Protein AF-A0A9P8SQT6-F1 (afdb_monomer_lite)

Foldseek 3Di:
DDDDDDDDCVVCVVVDDPVVNVVVVVVVVVVVVVVVPPDDDLWAADPPFHFNPDPLCVVPPHRGRGNDVVVVVVSSVVSCVVPDDDPDD

Sequence (89 aa):
MSFVEGQSLDTAWETYDSITRNQVTNQLKEYLHELRQISHRNYIGSVDFGPVTDPILESHHVKGPFDSEEPFNKAIIDAYQSKAPKRQI

Structure (mmCIF, N/CA/C/O backbone):
data_AF-A0A9P8SQT6-F1
#
_entry.id   AF-A0A9P8SQT6-F1
#
loop_
_atom_site.group_PDB
_atom_site.id
_atom_site.type_symbol
_atom_site.label_atom_id
_atom_site.label_alt_id
_atom_site.label_comp_id
_atom_site.label_asym_id
_atom_site.label_entity_id
_atom_site.label_seq_id
_atom_site.pdbx_PDB_ins_code
_atom_site.Cartn_x
_atom_site.Cartn_y
_atom_site.Cartn_z
_atom_site.occupancy
_atom_site.B_iso_or_equiv
_atom_site.auth_seq_id
_atom_site.auth_comp_id
_atom_site.auth_asym_id
_atom_site.auth_atom_id
_atom_site.pdbx_PDB_model_num
ATOM 1 N N . MET A 1 1 ? -3.466 -14.453 6.437 1.00 70.00 1 MET A N 1
ATOM 2 C CA . MET A 1 1 ? -3.839 -13.386 7.391 1.00 70.00 1 MET A CA 1
ATOM 3 C C . MET A 1 1 ? -4.872 -13.948 8.349 1.00 70.00 1 MET A C 1
ATOM 5 O O . MET A 1 1 ? -5.784 -14.619 7.883 1.00 70.00 1 MET A O 1
ATOM 9 N N . SER A 1 2 ? -4.701 -13.741 9.653 1.00 90.00 2 SER A N 1
ATOM 10 C CA . SER A 1 2 ? -5.725 -14.044 10.659 1.00 90.00 2 SER A CA 1
ATOM 11 C C . SER A 1 2 ? -6.638 -12.835 10.849 1.00 90.00 2 SER A C 1
ATOM 13 O O . SER A 1 2 ? -6.211 -11.699 10.645 1.00 90.00 2 SER A O 1
ATOM 15 N N . PHE A 1 3 ? -7.888 -13.081 11.233 1.00 91.19 3 PHE A N 1
ATOM 16 C CA . PHE A 1 3 ? -8.796 -12.015 11.640 1.00 91.19 3 PHE A CA 1
ATOM 17 C C . PHE A 1 3 ? -8.234 -11.300 12.876 1.00 91.19 3 PHE A C 1
ATOM 19 O O . PHE A 1 3 ? -7.747 -11.956 13.798 1.00 91.19 3 PHE A O 1
ATOM 26 N N . VAL A 1 4 ? -8.287 -9.970 12.872 1.00 90.19 4 VAL A N 1
ATOM 27 C CA . VAL A 1 4 ? -7.943 -9.135 14.026 1.00 90.19 4 VAL A CA 1
ATOM 28 C C . VAL A 1 4 ? -9.248 -8.567 14.561 1.00 90.19 4 VAL A C 1
ATOM 30 O O . VAL A 1 4 ? -9.964 -7.879 13.836 1.00 90.19 4 VAL A O 1
ATOM 33 N N . GLU A 1 5 ? -9.573 -8.896 15.806 1.00 94.44 5 GLU A N 1
ATOM 34 C CA . GLU A 1 5 ? -10.775 -8.399 16.471 1.00 94.44 5 GLU A CA 1
ATOM 35 C C . GLU A 1 5 ? -10.661 -6.893 16.749 1.00 94.44 5 GLU A C 1
ATOM 37 O O . GLU A 1 5 ? -9.615 -6.408 17.181 1.00 94.44 5 GLU A O 1
ATOM 42 N N . GLY A 1 6 ? -11.735 -6.147 16.485 1.00 92.12 6 GLY A N 1
ATOM 43 C CA . GLY A 1 6 ? -11.792 -4.704 16.704 1.00 92.12 6 GLY A CA 1
ATOM 44 C C . GLY A 1 6 ? -12.879 -4.014 15.881 1.00 92.12 6 GLY A C 1
ATOM 45 O O . GLY A 1 6 ? -13.557 -4.636 15.062 1.00 92.12 6 GLY A O 1
ATOM 46 N N . GLN A 1 7 ? -13.040 -2.710 16.102 1.00 94.31 7 GLN A N 1
ATOM 47 C CA . GLN A 1 7 ? -13.878 -1.838 15.275 1.00 94.31 7 GLN A CA 1
ATOM 48 C C . GLN A 1 7 ? -13.005 -1.066 14.283 1.00 94.31 7 GLN A C 1
ATOM 50 O O . GLN A 1 7 ? -11.868 -0.706 14.592 1.00 94.31 7 GLN A O 1
ATOM 55 N N . SER A 1 8 ? -13.535 -0.792 13.090 1.00 94.75 8 SER A N 1
ATOM 56 C CA . SER A 1 8 ? -12.847 0.077 12.137 1.00 94.75 8 SER A CA 1
ATOM 57 C C . SER A 1 8 ? -12.779 1.507 12.680 1.00 94.75 8 SER A C 1
ATOM 59 O O . SER A 1 8 ? -13.665 1.952 13.416 1.00 94.75 8 SER A O 1
ATOM 61 N N . LEU A 1 9 ? -11.744 2.252 12.281 1.00 95.88 9 LEU A N 1
ATOM 62 C CA . LEU A 1 9 ? -11.651 3.668 12.638 1.00 95.88 9 LEU A CA 1
ATOM 63 C C . LEU A 1 9 ? -12.850 4.453 12.102 1.00 95.88 9 LEU A C 1
ATOM 65 O O . LEU A 1 9 ? -13.381 5.272 12.830 1.00 95.88 9 LEU A O 1
ATOM 69 N N . ASP A 1 10 ? -13.341 4.139 10.903 1.00 96.75 10 ASP A N 1
ATOM 70 C CA . ASP A 1 10 ? -14.548 4.761 10.338 1.00 96.75 10 ASP A CA 1
ATOM 71 C C . ASP A 1 10 ? -15.769 4.659 11.275 1.00 96.75 10 ASP A C 1
ATOM 73 O O . ASP A 1 10 ? -16.521 5.614 11.430 1.00 96.75 10 ASP A O 1
ATOM 77 N N . THR A 1 11 ? -15.920 3.534 11.984 1.00 96.31 11 THR A N 1
ATOM 78 C CA . THR A 1 11 ? -17.001 3.344 12.964 1.00 96.31 11 THR A CA 1
ATOM 79 C C . THR A 1 11 ? -16.722 4.024 14.309 1.00 96.31 11 THR A C 1
ATOM 81 O O . THR A 1 11 ? -17.629 4.601 14.904 1.00 96.31 11 THR A O 1
ATOM 84 N N . ALA A 1 12 ? -15.492 3.942 14.825 1.00 95.88 12 ALA A N 1
ATOM 85 C CA 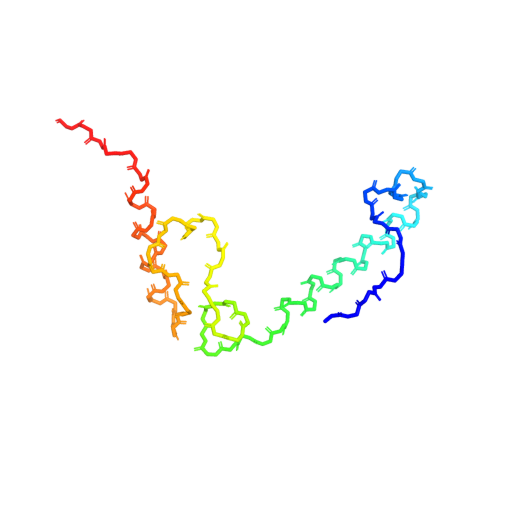. ALA A 1 12 ? -15.178 4.363 16.194 1.00 95.88 12 ALA A CA 1
ATOM 86 C C . ALA A 1 12 ? -14.708 5.826 16.327 1.00 95.88 12 ALA A C 1
ATOM 88 O O . ALA A 1 12 ? -14.816 6.401 17.411 1.00 95.88 12 ALA A O 1
ATOM 89 N N . TRP A 1 13 ? -14.197 6.450 15.258 1.00 97.38 13 TRP A N 1
ATOM 90 C CA . TRP A 1 13 ? -13.484 7.737 15.308 1.00 97.38 13 TRP A CA 1
ATOM 91 C C . TRP A 1 13 ? -14.289 8.866 15.952 1.00 97.38 13 TRP A C 1
ATOM 93 O O . TRP A 1 13 ? -13.761 9.629 16.768 1.00 97.38 13 TRP A O 1
ATOM 103 N N . GLU A 1 14 ? -15.586 8.946 15.643 1.00 97.75 14 GLU A N 1
ATOM 104 C CA . GLU A 1 14 ? -16.458 9.991 16.189 1.00 97.75 14 GLU A CA 1
ATOM 105 C C . GLU A 1 14 ? -16.744 9.850 17.686 1.00 97.75 14 GLU A C 1
ATOM 107 O O . GLU A 1 14 ? -17.126 10.821 18.332 1.00 97.75 14 GLU A O 1
ATOM 112 N N . THR A 1 15 ? -16.475 8.680 18.266 1.00 96.94 15 THR A N 1
ATOM 113 C CA . THR A 1 15 ? -16.642 8.433 19.706 1.00 96.94 15 THR A CA 1
ATOM 114 C C . THR A 1 15 ? -15.404 8.784 20.534 1.00 96.94 15 THR A C 1
ATOM 116 O O . THR A 1 15 ? -15.493 8.890 21.755 1.00 96.94 15 THR A O 1
ATOM 119 N N . TYR A 1 16 ? -14.247 8.970 19.890 1.00 97.38 16 TYR A N 1
ATOM 120 C CA . TYR A 1 16 ? -12.981 9.239 20.569 1.00 97.38 16 TYR A CA 1
ATOM 121 C C . TYR A 1 16 ? -12.843 10.700 20.982 1.00 97.38 16 TYR A C 1
ATOM 123 O O . TYR A 1 16 ? -13.124 11.611 20.198 1.00 97.38 16 TYR A O 1
ATOM 131 N N . ASP A 1 17 ? -12.314 10.917 22.185 1.00 98.00 17 ASP A N 1
ATOM 132 C CA . ASP A 1 17 ? -11.883 12.241 22.615 1.00 98.00 17 ASP A CA 1
ATOM 133 C C . ASP A 1 17 ? -10.613 12.697 21.870 1.00 98.00 17 ASP A C 1
ATOM 135 O O . ASP A 1 17 ? -9.970 11.954 21.117 1.00 98.00 17 ASP A O 1
ATOM 139 N N . SER A 1 18 ? -10.241 13.962 22.064 1.00 97.88 18 SER A N 1
ATOM 140 C CA . SER A 1 18 ? -9.078 14.547 21.394 1.00 97.88 18 SER A CA 1
ATOM 141 C C . SER A 1 18 ? -7.755 13.883 21.786 1.00 97.88 18 SER A C 1
ATOM 143 O O . SER A 1 18 ? -6.837 13.832 20.966 1.00 97.88 18 SER A O 1
ATOM 145 N N . ILE A 1 19 ? -7.642 13.351 23.006 1.00 98.19 19 ILE A N 1
ATOM 146 C CA . ILE A 1 19 ? -6.429 12.691 23.495 1.00 98.19 19 ILE A CA 1
ATOM 147 C C . ILE A 1 19 ? -6.261 11.354 22.773 1.00 98.19 19 ILE A C 1
ATOM 149 O O . ILE A 1 19 ? -5.203 11.102 22.194 1.00 98.19 19 ILE A O 1
ATOM 153 N N . THR A 1 20 ? -7.311 10.533 22.731 1.00 97.81 20 THR A N 1
ATOM 154 C CA . THR A 1 20 ? -7.315 9.246 22.030 1.00 97.81 20 THR A CA 1
ATOM 155 C C . THR A 1 20 ? -7.086 9.428 20.532 1.00 97.81 20 THR A C 1
ATOM 157 O O . THR A 1 20 ? -6.257 8.726 19.952 1.00 97.81 20 THR A O 1
ATOM 160 N N . ARG A 1 21 ? -7.729 10.414 19.888 1.00 98.00 21 ARG A N 1
ATOM 161 C CA . ARG A 1 21 ? -7.481 10.714 18.463 1.00 98.00 21 ARG A CA 1
ATOM 162 C C . ARG A 1 21 ? -6.016 11.056 18.195 1.00 98.00 21 ARG A C 1
ATOM 164 O O . ARG A 1 21 ? -5.442 10.567 17.220 1.00 98.00 21 ARG A O 1
ATOM 171 N N . ASN A 1 22 ? -5.390 11.852 19.064 1.00 98.38 22 ASN A N 1
ATOM 172 C CA . ASN A 1 22 ? -3.971 12.189 18.939 1.00 98.38 22 ASN A CA 1
ATOM 173 C C . ASN A 1 22 ? -3.070 10.960 19.113 1.00 98.38 22 ASN A C 1
ATOM 175 O O . ASN A 1 22 ? -2.117 10.794 18.353 1.00 98.38 22 ASN A O 1
ATOM 179 N N . GLN A 1 23 ? -3.380 10.079 20.067 1.00 98.31 23 GLN A N 1
ATOM 180 C CA . GLN A 1 23 ? -2.641 8.829 20.271 1.00 98.31 23 GLN A CA 1
ATOM 181 C C . GLN A 1 23 ? -2.715 7.920 19.039 1.00 98.31 23 GLN A C 1
ATOM 183 O O . GLN A 1 23 ? -1.675 7.509 18.528 1.00 98.31 23 GLN A O 1
ATOM 188 N N . VAL A 1 24 ? -3.920 7.677 18.510 1.00 97.50 24 VAL A N 1
ATOM 189 C CA . VAL A 1 24 ? -4.117 6.865 17.295 1.00 97.50 24 VAL A CA 1
ATOM 190 C C . VAL A 1 24 ? -3.394 7.485 16.099 1.00 97.50 24 VAL A C 1
ATOM 192 O O . VAL A 1 24 ? -2.719 6.786 15.347 1.00 97.50 24 VAL A O 1
ATOM 195 N N . THR A 1 25 ? -3.475 8.807 15.938 1.00 98.00 25 THR A N 1
ATOM 196 C CA . THR A 1 25 ? -2.784 9.515 14.849 1.00 98.00 25 THR A CA 1
ATOM 197 C C . THR A 1 25 ? -1.266 9.353 14.943 1.00 98.00 25 THR A C 1
ATOM 199 O O . THR A 1 25 ? -0.611 9.091 13.933 1.00 98.00 25 THR A O 1
ATOM 202 N N . ASN A 1 26 ? -0.700 9.474 16.146 1.00 98.50 26 ASN A N 1
ATOM 203 C CA . ASN A 1 26 ? 0.733 9.277 16.361 1.00 98.50 26 ASN A CA 1
ATOM 204 C C . ASN A 1 26 ? 1.153 7.836 16.062 1.00 98.50 26 ASN A C 1
ATOM 206 O O . ASN A 1 26 ? 2.143 7.635 15.366 1.00 98.50 26 ASN A O 1
ATOM 210 N N . GLN A 1 27 ? 0.361 6.852 16.486 1.00 98.00 27 GLN A N 1
ATOM 211 C CA . GLN A 1 27 ? 0.638 5.446 16.203 1.00 98.00 27 GLN A CA 1
ATOM 212 C C . GLN A 1 27 ? 0.616 5.145 14.693 1.00 98.00 27 GLN A C 1
ATOM 214 O O . GLN A 1 27 ? 1.523 4.504 14.166 1.00 98.00 27 GLN A O 1
ATOM 219 N N . LEU A 1 28 ? -0.373 5.663 13.955 1.00 97.88 28 LEU A N 1
ATOM 220 C CA . LEU A 1 28 ? -0.422 5.526 12.493 1.00 97.88 28 LEU A CA 1
ATOM 221 C C . LEU A 1 28 ? 0.788 6.183 11.816 1.00 97.88 28 LEU A C 1
ATOM 223 O O . LEU A 1 28 ? 1.346 5.635 10.864 1.00 97.88 28 LEU A O 1
ATOM 227 N N . LYS A 1 29 ? 1.213 7.349 12.311 1.00 97.75 29 LYS A N 1
ATOM 228 C CA . LYS A 1 29 ? 2.413 8.037 11.825 1.00 97.75 29 LYS A CA 1
ATOM 229 C C . LYS A 1 29 ? 3.673 7.198 12.051 1.00 97.75 29 LYS A C 1
ATOM 231 O O . LYS A 1 29 ? 4.513 7.140 11.154 1.00 97.75 29 LYS A O 1
ATOM 236 N N . GLU A 1 30 ? 3.805 6.566 13.212 1.00 98.31 30 GLU A N 1
ATOM 237 C CA . GLU A 1 30 ? 4.922 5.673 13.531 1.00 98.31 30 GLU A CA 1
ATOM 238 C C . GLU A 1 30 ? 4.949 4.466 12.590 1.00 98.31 30 GLU A C 1
ATOM 240 O O . GLU A 1 30 ? 5.979 4.223 11.964 1.00 98.31 30 GLU A O 1
ATOM 245 N N . TYR A 1 31 ? 3.811 3.804 12.354 1.00 97.00 31 TYR A N 1
ATOM 246 C CA . TYR A 1 31 ? 3.741 2.703 11.386 1.00 97.00 31 TYR A CA 1
ATOM 247 C C . TYR A 1 31 ? 4.111 3.134 9.963 1.00 97.00 31 TYR A C 1
ATOM 249 O O . TYR A 1 31 ? 4.852 2.436 9.274 1.00 97.00 31 TYR A O 1
ATOM 257 N N . LEU A 1 32 ? 3.655 4.304 9.504 1.00 95.44 32 LEU A N 1
ATOM 258 C CA . LEU A 1 32 ? 4.065 4.833 8.198 1.00 95.44 32 LEU A CA 1
ATOM 259 C C . LEU A 1 32 ? 5.567 5.130 8.139 1.00 95.44 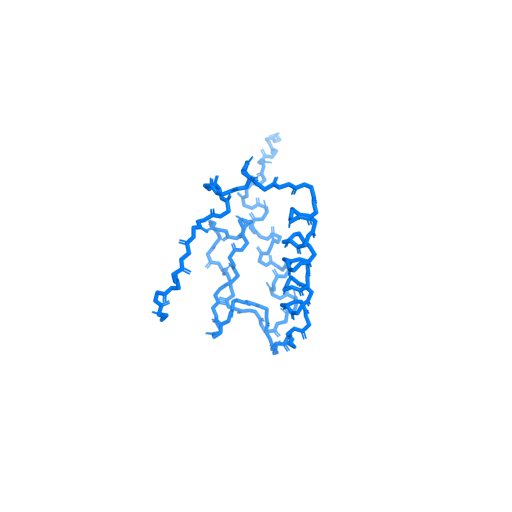32 LEU A C 1
ATOM 261 O O . LEU A 1 32 ? 6.179 4.973 7.081 1.00 95.44 32 LEU A O 1
ATOM 265 N N . HIS A 1 33 ? 6.162 5.572 9.246 1.00 96.06 33 HIS A N 1
ATOM 266 C CA . HIS A 1 33 ? 7.601 5.768 9.334 1.00 96.06 33 HIS A CA 1
ATOM 267 C C . HIS A 1 33 ? 8.340 4.429 9.247 1.00 96.06 33 HIS A C 1
ATOM 269 O O . HIS A 1 33 ? 9.237 4.303 8.419 1.00 96.06 33 HIS A O 1
ATOM 275 N N . GLU A 1 34 ? 7.935 3.420 10.020 1.00 94.94 34 GLU A N 1
ATOM 276 C CA . GLU A 1 34 ? 8.505 2.066 9.969 1.00 94.94 34 GLU A CA 1
ATOM 277 C C . GLU A 1 34 ? 8.441 1.469 8.560 1.00 94.94 34 GLU A C 1
ATOM 279 O O . GLU A 1 34 ? 9.457 1.009 8.043 1.00 94.94 34 GLU A O 1
ATOM 284 N N . LEU A 1 35 ? 7.284 1.561 7.893 1.00 89.81 35 LEU A N 1
ATOM 285 C CA . LEU A 1 35 ? 7.109 1.073 6.522 1.00 89.81 35 LEU A CA 1
ATOM 286 C C . LEU A 1 35 ? 8.079 1.734 5.531 1.00 89.81 35 LEU A C 1
ATOM 288 O O . LEU A 1 35 ? 8.573 1.068 4.625 1.00 89.81 35 LEU A O 1
ATOM 292 N N . ARG A 1 36 ? 8.384 3.026 5.706 1.00 87.81 36 ARG A N 1
ATOM 293 C CA . ARG A 1 36 ? 9.347 3.757 4.861 1.00 87.81 36 ARG A CA 1
ATOM 294 C C . ARG A 1 36 ? 10.803 3.403 5.152 1.00 87.81 36 ARG A C 1
ATOM 296 O O . ARG A 1 36 ? 11.647 3.645 4.298 1.00 87.81 36 ARG A O 1
ATOM 303 N N . GLN A 1 37 ? 11.100 2.870 6.336 1.00 89.50 37 GLN A N 1
ATOM 304 C CA . GLN A 1 37 ? 12.444 2.415 6.703 1.00 89.50 37 GLN A CA 1
ATOM 305 C C . GLN A 1 37 ? 12.730 0.980 6.243 1.00 89.50 37 GLN A C 1
ATOM 307 O O . GLN A 1 37 ? 13.873 0.530 6.335 1.00 89.50 37 GLN A O 1
ATOM 312 N N . ILE A 1 38 ? 11.722 0.249 5.748 1.00 86.12 38 ILE A N 1
ATOM 313 C CA . ILE A 1 38 ? 11.934 -1.078 5.167 1.00 86.12 38 ILE A CA 1
ATOM 314 C C . ILE A 1 38 ? 12.918 -0.932 4.008 1.00 86.12 38 ILE A C 1
ATOM 316 O O . ILE A 1 38 ? 12.654 -0.219 3.040 1.00 86.12 38 ILE A O 1
ATOM 320 N N . SER A 1 39 ? 14.062 -1.610 4.125 1.00 79.25 39 SER A N 1
ATOM 321 C CA . SER A 1 39 ? 15.126 -1.528 3.134 1.00 79.25 39 SER A CA 1
ATOM 322 C C . SER A 1 39 ? 14.589 -1.863 1.750 1.00 79.25 39 SER A C 1
ATOM 324 O O . SER A 1 39 ? 13.960 -2.906 1.543 1.00 79.25 39 SER A O 1
ATOM 326 N N . HIS A 1 40 ? 14.859 -0.975 0.799 1.00 71.12 40 HIS A N 1
ATOM 327 C CA . HIS A 1 40 ? 14.537 -1.221 -0.593 1.00 71.12 40 HIS A CA 1
ATOM 328 C C . HIS A 1 40 ? 15.276 -2.478 -1.053 1.00 71.12 40 HIS A C 1
ATOM 330 O O . HIS A 1 40 ? 16.475 -2.644 -0.818 1.00 71.12 40 HIS A O 1
ATOM 336 N N . ARG A 1 41 ? 14.540 -3.393 -1.684 1.00 75.19 41 ARG A N 1
ATOM 337 C CA . ARG A 1 41 ? 15.159 -4.487 -2.430 1.00 75.19 41 ARG A CA 1
ATOM 338 C C . ARG A 1 41 ? 15.835 -3.890 -3.668 1.00 75.19 41 ARG A C 1
ATOM 340 O O . ARG A 1 41 ? 15.590 -2.739 -4.015 1.00 75.19 41 ARG A O 1
ATOM 347 N N . ASN A 1 42 ? 16.657 -4.673 -4.358 1.00 89.06 42 ASN A N 1
ATOM 348 C CA . ASN A 1 42 ? 17.339 -4.246 -5.589 1.00 89.06 42 ASN A CA 1
ATOM 349 C C . ASN A 1 42 ? 16.373 -4.096 -6.791 1.00 89.06 42 ASN A C 1
ATOM 351 O O . ASN A 1 42 ? 16.740 -4.426 -7.911 1.00 89.06 42 ASN A O 1
ATOM 355 N N . TYR A 1 43 ? 15.122 -3.690 -6.548 1.00 92.56 43 TYR A N 1
ATOM 356 C CA . TYR A 1 43 ? 14.081 -3.465 -7.541 1.00 92.56 43 TYR A CA 1
ATOM 357 C C . TYR A 1 43 ? 13.029 -2.465 -7.019 1.00 92.56 43 TYR A C 1
ATOM 359 O O . TYR A 1 43 ? 12.832 -2.311 -5.811 1.00 92.56 43 TYR A O 1
ATOM 367 N N . ILE A 1 44 ? 12.303 -1.832 -7.939 1.00 92.81 44 ILE A N 1
ATOM 368 C CA . ILE A 1 44 ? 11.168 -0.937 -7.694 1.00 92.81 44 ILE A CA 1
ATOM 369 C C . ILE A 1 44 ? 9.884 -1.672 -8.085 1.00 92.81 44 ILE A C 1
ATOM 371 O O . ILE A 1 44 ? 9.663 -1.992 -9.252 1.00 92.81 44 ILE A O 1
ATOM 375 N N . GLY A 1 45 ? 9.034 -1.966 -7.106 1.00 91.56 45 GLY A N 1
ATOM 376 C CA . GLY A 1 45 ? 7.807 -2.739 -7.292 1.00 91.56 45 GLY A CA 1
ATOM 377 C C . GLY A 1 45 ? 7.173 -3.110 -5.957 1.00 91.56 45 GLY A C 1
ATOM 378 O O . GLY A 1 45 ? 7.699 -2.774 -4.894 1.00 91.56 45 GLY A O 1
ATOM 379 N N . SER A 1 46 ? 6.045 -3.813 -5.998 1.00 90.38 46 SER A N 1
ATOM 380 C CA . SER A 1 46 ? 5.438 -4.374 -4.790 1.00 90.38 46 SER A CA 1
ATOM 381 C C . SER A 1 46 ? 6.309 -5.472 -4.169 1.00 90.38 46 SER A C 1
ATOM 383 O O . SER A 1 46 ? 7.243 -6.002 -4.778 1.00 90.38 46 SER A O 1
ATOM 385 N N . VAL A 1 47 ? 5.991 -5.825 -2.923 1.00 86.00 47 VAL A N 1
ATOM 386 C CA . VAL A 1 47 ? 6.598 -6.964 -2.219 1.00 86.00 47 VAL A CA 1
ATOM 387 C C . VAL A 1 47 ? 6.505 -8.231 -3.084 1.00 86.00 47 VAL A C 1
ATOM 389 O O . VAL A 1 47 ? 5.586 -8.369 -3.888 1.00 86.00 47 VAL A O 1
ATOM 392 N N . ASP A 1 48 ? 7.491 -9.119 -2.948 1.00 87.31 48 ASP A N 1
ATOM 393 C CA . ASP A 1 48 ? 7.604 -10.379 -3.696 1.00 87.31 48 ASP A CA 1
ATOM 394 C C . ASP A 1 48 ? 7.661 -10.208 -5.220 1.00 87.31 48 ASP A C 1
ATOM 396 O O . ASP A 1 48 ? 7.064 -10.978 -5.968 1.00 87.31 48 ASP A O 1
ATOM 400 N N . PHE A 1 49 ? 8.420 -9.207 -5.685 1.00 89.62 49 PHE A N 1
ATOM 401 C CA . PHE A 1 49 ? 8.596 -8.914 -7.114 1.00 89.62 49 PHE A CA 1
ATOM 402 C C . PHE A 1 49 ? 7.263 -8.636 -7.833 1.00 89.62 49 PHE A C 1
ATOM 404 O O . PHE A 1 49 ? 7.088 -8.965 -9.004 1.00 89.62 49 PHE A O 1
ATOM 411 N N . GLY A 1 50 ? 6.308 -8.025 -7.128 1.00 91.75 50 GLY A N 1
ATOM 412 C CA . GLY A 1 50 ? 5.040 -7.603 -7.709 1.00 91.75 50 GLY A CA 1
ATOM 413 C C . GLY A 1 50 ? 5.151 -6.303 -8.524 1.00 91.75 50 GLY A C 1
ATOM 414 O O . GLY A 1 50 ? 6.113 -5.542 -8.370 1.00 91.75 50 GLY A O 1
ATOM 415 N N . PRO A 1 51 ? 4.151 -6.007 -9.372 1.00 94.50 51 PRO A N 1
ATOM 416 C CA . PRO A 1 51 ? 4.116 -4.776 -10.154 1.00 94.50 51 PRO A CA 1
ATOM 417 C C . PRO A 1 51 ? 3.949 -3.541 -9.259 1.00 94.50 51 PRO A C 1
ATOM 419 O O . PRO A 1 51 ? 3.415 -3.617 -8.160 1.00 94.50 51 PRO A O 1
ATOM 422 N N . VAL A 1 52 ? 4.348 -2.376 -9.752 1.00 94.19 52 VAL A N 1
ATOM 423 C CA . VAL A 1 52 ? 4.010 -1.071 -9.186 1.00 94.19 52 VAL A CA 1
ATOM 424 C C . VAL A 1 52 ? 2.503 -0.833 -9.329 1.00 94.19 52 VAL A C 1
ATOM 426 O O . VAL A 1 52 ? 1.943 -0.931 -10.422 1.00 94.19 52 VAL A O 1
ATOM 429 N N . THR A 1 53 ? 1.847 -0.489 -8.222 1.00 92.12 53 THR A N 1
ATOM 430 C CA . THR A 1 53 ? 0.392 -0.272 -8.145 1.00 92.12 53 THR A CA 1
ATOM 431 C C . THR A 1 53 ? -0.010 1.201 -8.242 1.00 92.12 53 THR A C 1
ATOM 433 O O . THR A 1 53 ? -1.131 1.556 -7.886 1.00 92.12 53 THR A O 1
ATOM 436 N N . ASP A 1 54 ? 0.899 2.076 -8.678 1.00 91.12 54 ASP A N 1
ATOM 437 C CA . ASP A 1 54 ? 0.605 3.501 -8.830 1.00 91.12 54 ASP A CA 1
ATOM 438 C C . ASP A 1 54 ? -0.479 3.728 -9.909 1.00 91.12 54 ASP A C 1
ATOM 440 O O . ASP A 1 54 ? -0.370 3.159 -11.006 1.00 91.12 54 ASP A O 1
ATOM 444 N N . PRO A 1 55 ? -1.503 4.569 -9.650 1.00 91.19 55 PRO A N 1
ATOM 445 C CA . PRO A 1 55 ? -2.576 4.861 -10.605 1.00 91.19 55 PRO A CA 1
ATOM 446 C C . PRO A 1 55 ? -2.103 5.331 -11.988 1.00 91.19 55 PRO A C 1
ATOM 448 O O . PRO A 1 55 ? -2.771 5.093 -13.002 1.00 91.19 55 PRO A O 1
ATOM 451 N N . ILE A 1 56 ? -0.937 5.979 -12.084 1.00 90.88 56 ILE A N 1
ATOM 452 C CA . ILE A 1 56 ? -0.396 6.393 -13.382 1.00 90.88 56 ILE A CA 1
ATOM 453 C C . ILE A 1 56 ? -0.150 5.188 -14.299 1.00 90.88 56 ILE A C 1
ATOM 455 O O . ILE A 1 56 ? -0.481 5.256 -15.487 1.00 90.88 56 ILE A O 1
ATOM 459 N N . LEU A 1 57 ? 0.306 4.068 -13.727 1.00 92.75 57 LEU A N 1
ATOM 460 C CA . LEU A 1 57 ? 0.598 2.811 -14.413 1.00 92.75 57 LEU A CA 1
ATO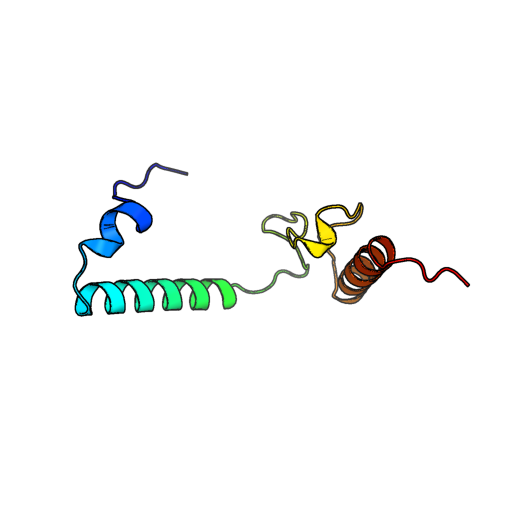M 461 C C . LEU A 1 57 ? -0.600 1.855 -14.457 1.00 92.75 57 LEU A C 1
ATOM 463 O O . LEU A 1 57 ? -0.505 0.819 -15.107 1.00 92.75 57 LEU A O 1
ATOM 467 N N . GLU A 1 58 ? -1.738 2.172 -13.833 1.00 88.88 58 GLU A N 1
ATOM 468 C CA . GLU A 1 58 ? -2.889 1.259 -13.72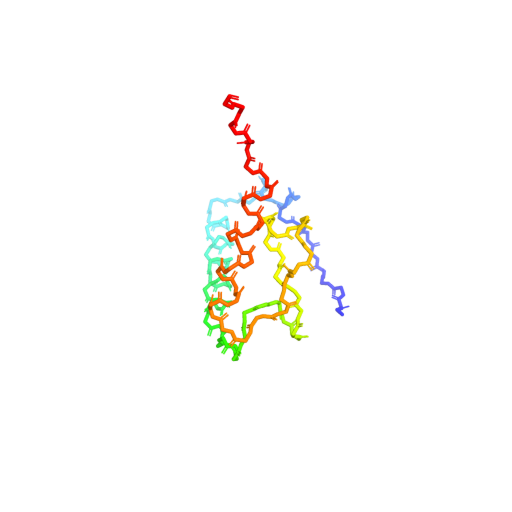7 1.00 88.88 58 GLU A CA 1
ATOM 469 C C . GLU A 1 58 ? -3.368 0.728 -15.090 1.00 88.88 58 GLU A C 1
ATOM 471 O O . GLU A 1 58 ? -3.643 -0.463 -15.237 1.00 88.88 58 GLU A O 1
ATOM 476 N N . SER A 1 59 ? -3.387 1.581 -16.114 1.00 85.06 59 SER A N 1
ATOM 477 C CA . SER A 1 59 ? -3.747 1.211 -17.488 1.00 85.06 59 SER A CA 1
ATOM 478 C C . SER A 1 59 ? -2.534 0.962 -18.394 1.00 85.06 59 SER A C 1
ATOM 480 O O . SER A 1 59 ? -2.702 0.777 -19.599 1.00 85.06 59 SER A O 1
ATOM 482 N N . HIS A 1 60 ? -1.312 1.019 -17.857 1.00 89.00 60 HIS A N 1
ATOM 483 C CA . HIS A 1 60 ? -0.090 0.789 -18.620 1.00 89.00 60 HIS A CA 1
ATOM 484 C C . HIS A 1 60 ? 0.250 -0.706 -18.660 1.00 89.00 60 HIS A C 1
ATOM 486 O O . HIS A 1 60 ? -0.025 -1.449 -17.722 1.00 89.00 60 HIS A O 1
ATOM 492 N N . HIS A 1 61 ? 0.823 -1.165 -19.769 1.00 89.62 61 HIS A N 1
ATOM 493 C CA . HIS A 1 61 ? 1.103 -2.587 -19.985 1.00 89.62 61 HIS A CA 1
ATOM 494 C C . HIS A 1 61 ? 2.368 -3.049 -19.248 1.00 89.62 61 HIS A C 1
ATOM 496 O O . HIS A 1 61 ? 2.435 -4.197 -18.816 1.00 89.62 61 HIS A O 1
ATOM 502 N N . VAL A 1 62 ? 3.345 -2.155 -19.058 1.00 91.19 62 VAL A N 1
ATOM 503 C CA . VAL A 1 62 ? 4.532 -2.408 -18.234 1.00 91.19 62 VAL A CA 1
ATOM 504 C C . VAL A 1 62 ? 4.321 -1.799 -16.858 1.00 91.19 62 VAL A C 1
ATOM 506 O O . VAL A 1 62 ? 4.159 -0.590 -16.725 1.00 91.19 62 VAL A O 1
ATOM 509 N N . LYS A 1 63 ? 4.347 -2.633 -15.819 1.00 94.19 63 LYS A N 1
ATOM 510 C CA . LYS A 1 63 ? 4.184 -2.180 -14.430 1.00 94.19 63 LYS A CA 1
ATOM 511 C C . LYS A 1 63 ? 5.325 -2.629 -13.523 1.00 94.19 63 LYS A C 1
ATOM 513 O O . LYS A 1 63 ? 5.234 -2.469 -12.317 1.00 94.19 63 LYS A O 1
ATOM 518 N N . GLY A 1 64 ? 6.397 -3.178 -14.080 1.00 93.38 64 GLY A N 1
ATOM 519 C CA . GLY A 1 64 ? 7.498 -3.724 -13.298 1.00 93.38 64 GLY A CA 1
ATOM 520 C C . GLY A 1 64 ? 7.199 -5.119 -12.726 1.00 93.38 64 GLY A C 1
ATOM 521 O O . GLY A 1 64 ? 6.288 -5.791 -13.220 1.00 93.38 64 GLY A O 1
ATOM 522 N N . PRO A 1 65 ? 7.951 -5.562 -11.704 1.00 94.31 65 PRO A N 1
ATOM 523 C CA . PRO A 1 65 ? 8.976 -4.801 -10.983 1.00 94.31 65 PRO A CA 1
ATOM 524 C C . PRO A 1 65 ? 10.124 -4.356 -11.899 1.00 94.31 65 PRO A C 1
ATOM 526 O O . PRO A 1 65 ? 10.379 -4.965 -12.935 1.00 94.31 65 PRO A O 1
ATOM 529 N N . PHE A 1 66 ? 10.779 -3.260 -11.540 1.00 95.44 66 PHE A N 1
ATOM 530 C CA . PHE A 1 66 ? 11.853 -2.651 -12.317 1.00 95.44 66 PHE A CA 1
ATOM 531 C C . PHE A 1 66 ? 13.185 -2.817 -11.594 1.00 95.44 66 PHE A C 1
ATOM 533 O O . PHE A 1 66 ? 13.277 -2.474 -10.422 1.00 95.44 66 PHE A O 1
ATOM 540 N N . ASP A 1 67 ? 14.226 -3.276 -12.280 1.00 94.62 67 ASP A N 1
ATOM 541 C CA . ASP A 1 67 ? 15.536 -3.516 -11.650 1.00 94.62 67 ASP A CA 1
ATOM 542 C C . ASP A 1 67 ? 16.304 -2.223 -11.319 1.00 94.62 67 ASP A C 1
ATOM 544 O O . ASP A 1 67 ? 17.279 -2.237 -10.571 1.00 94.62 67 ASP A O 1
ATOM 548 N N . SER A 1 68 ? 15.882 -1.086 -11.877 1.00 94.00 68 SER A N 1
ATOM 549 C CA . SER A 1 68 ? 16.477 0.222 -11.609 1.00 94.00 68 SER A CA 1
ATOM 550 C C . SER A 1 68 ? 15.487 1.360 -11.863 1.00 94.00 68 SER A C 1
ATOM 552 O O . SER A 1 68 ? 14.383 1.162 -12.380 1.00 94.00 68 SER A O 1
ATOM 554 N N . GLU A 1 69 ? 15.889 2.579 -11.505 1.00 94.25 69 GLU A N 1
ATOM 555 C CA . GLU A 1 69 ? 15.096 3.789 -11.738 1.00 94.25 69 GLU A CA 1
ATOM 556 C C . GLU A 1 69 ? 14.900 4.103 -13.226 1.00 94.25 69 GLU A C 1
ATOM 558 O O . GLU A 1 69 ? 13.880 4.668 -13.602 1.00 94.25 69 GLU A O 1
ATOM 563 N N . GLU A 1 70 ? 15.841 3.730 -14.094 1.00 96.56 70 GLU A N 1
ATOM 564 C CA . GLU A 1 70 ? 15.778 4.037 -15.528 1.00 96.56 70 GLU A CA 1
ATOM 565 C C . GLU A 1 70 ? 14.547 3.421 -16.236 1.00 96.56 70 GLU A C 1
ATOM 567 O O . GLU A 1 70 ? 13.750 4.179 -16.802 1.00 96.56 70 GLU A O 1
ATOM 572 N N . PRO A 1 71 ? 14.312 2.091 -16.200 1.00 95.94 71 PRO A N 1
ATOM 573 C CA . PRO A 1 71 ? 13.128 1.490 -1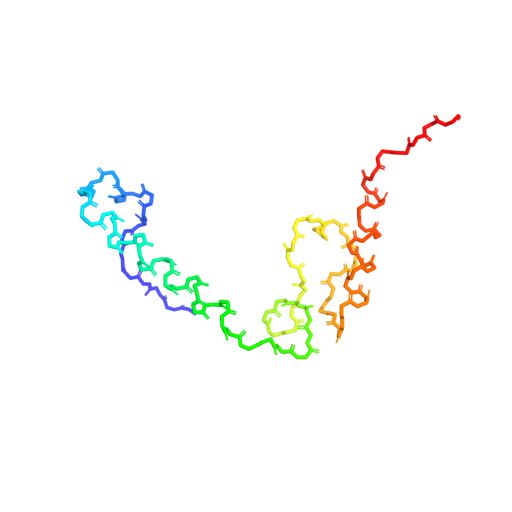6.807 1.00 95.94 71 PRO A CA 1
ATOM 574 C C . PRO A 1 71 ? 11.838 1.878 -16.073 1.00 95.94 71 PRO A C 1
ATOM 576 O O . PRO A 1 71 ? 10.791 1.978 -16.714 1.00 95.94 71 PRO A O 1
ATOM 579 N N . PHE A 1 72 ? 11.907 2.159 -14.767 1.00 95.75 72 PHE A N 1
ATOM 580 C CA . PHE A 1 72 ? 10.770 2.684 -14.012 1.00 95.75 72 PHE A CA 1
ATOM 581 C C . PHE A 1 72 ? 10.342 4.064 -14.530 1.00 95.75 72 PHE A C 1
ATOM 583 O O . PHE A 1 72 ? 9.196 4.246 -14.941 1.00 95.75 72 PHE A O 1
ATOM 590 N N . ASN A 1 73 ? 11.271 5.019 -14.598 1.00 95.81 73 ASN A N 1
ATOM 591 C CA . ASN A 1 73 ? 11.009 6.376 -15.076 1.00 95.81 73 ASN A CA 1
ATOM 592 C C . ASN A 1 73 ? 10.509 6.377 -16.524 1.00 95.81 73 ASN A C 1
ATOM 594 O O . ASN A 1 73 ? 9.587 7.122 -16.860 1.00 95.81 73 ASN A O 1
ATOM 598 N N . LYS A 1 74 ? 11.061 5.503 -17.374 1.00 96.44 74 LYS A N 1
ATOM 599 C CA . LYS A 1 74 ? 10.571 5.318 -18.742 1.00 96.44 74 LYS A CA 1
ATOM 600 C C . LYS A 1 74 ? 9.106 4.875 -18.772 1.00 96.44 74 LYS A C 1
ATOM 602 O O . LYS A 1 74 ? 8.315 5.491 -19.480 1.00 96.44 74 LYS A O 1
ATOM 607 N N . ALA A 1 75 ? 8.726 3.878 -17.970 1.00 95.62 75 ALA A N 1
ATOM 608 C CA . ALA A 1 75 ? 7.340 3.412 -17.898 1.00 95.62 75 AL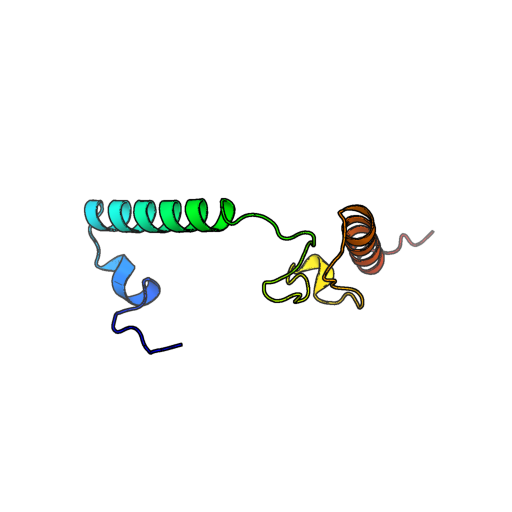A A CA 1
ATOM 609 C C . ALA A 1 75 ? 6.376 4.515 -17.426 1.00 95.62 75 ALA A C 1
ATOM 611 O O . ALA A 1 75 ? 5.271 4.639 -17.953 1.00 95.62 75 ALA A O 1
ATOM 612 N N . ILE A 1 76 ? 6.798 5.356 -16.474 1.00 94.88 76 ILE A N 1
ATOM 613 C CA . ILE A 1 76 ? 6.020 6.517 -16.018 1.00 94.88 76 ILE A CA 1
ATOM 614 C C . ILE A 1 76 ? 5.806 7.524 -17.157 1.00 94.88 76 ILE A C 1
ATOM 616 O O . ILE A 1 76 ? 4.678 7.968 -17.383 1.00 94.88 76 ILE A O 1
ATOM 620 N N . ILE A 1 77 ? 6.868 7.867 -17.894 1.00 94.25 77 ILE A N 1
ATOM 621 C CA . ILE A 1 77 ? 6.804 8.800 -19.028 1.00 94.25 77 ILE A CA 1
ATOM 622 C C . ILE A 1 77 ? 5.900 8.244 -20.133 1.00 94.25 77 ILE A C 1
ATOM 624 O O . ILE A 1 77 ? 5.015 8.956 -20.608 1.00 94.25 77 ILE A O 1
ATOM 628 N N . ASP A 1 78 ? 6.077 6.979 -20.509 1.00 94.25 78 ASP A N 1
ATOM 629 C CA . ASP A 1 78 ? 5.289 6.326 -21.557 1.00 94.25 78 ASP A CA 1
ATOM 630 C C . ASP A 1 78 ? 3.801 6.264 -21.169 1.00 94.25 78 ASP A C 1
ATOM 632 O O . ASP A 1 78 ? 2.917 6.595 -21.970 1.00 94.25 78 ASP A O 1
ATOM 636 N N . ALA A 1 79 ? 3.500 5.910 -19.914 1.00 93.56 79 ALA A N 1
ATOM 637 C CA . ALA A 1 79 ? 2.137 5.908 -19.394 1.00 93.56 79 ALA A CA 1
ATOM 638 C C . ALA A 1 79 ? 1.520 7.313 -19.412 1.00 93.56 79 ALA A C 1
ATOM 640 O O . ALA A 1 79 ? 0.381 7.478 -19.859 1.00 93.56 79 ALA A O 1
ATOM 641 N N . TYR A 1 80 ? 2.273 8.333 -18.997 1.00 91.44 80 TYR A N 1
ATOM 642 C CA . TYR A 1 80 ? 1.828 9.723 -19.044 1.00 91.44 80 TYR A CA 1
ATOM 643 C C . TYR A 1 80 ? 1.534 10.181 -20.478 1.00 91.44 80 TYR A C 1
ATOM 645 O O . TYR A 1 80 ? 0.447 10.688 -20.753 1.00 91.44 80 TYR A O 1
ATOM 653 N N . GLN A 1 81 ? 2.459 9.953 -21.413 1.00 90.94 81 GLN A N 1
ATOM 654 C CA . GLN A 1 81 ? 2.300 10.336 -22.818 1.00 90.94 81 GLN A CA 1
ATOM 655 C C . GLN A 1 81 ? 1.109 9.639 -23.480 1.00 90.94 81 GLN A C 1
ATOM 657 O O . GLN A 1 81 ? 0.409 10.257 -24.279 1.00 90.94 81 GLN A O 1
ATOM 662 N N . SER A 1 82 ? 0.834 8.381 -23.119 1.00 88.69 82 SER A N 1
ATOM 663 C CA . SER A 1 82 ? -0.329 7.649 -23.637 1.00 88.69 82 SER A CA 1
ATOM 664 C C . SER A 1 82 ? -1.673 8.259 -23.218 1.00 88.69 82 SER A C 1
ATOM 666 O O . SER A 1 82 ? -2.653 8.146 -23.956 1.00 88.69 82 SER A O 1
ATOM 668 N N . LYS A 1 83 ? -1.714 8.924 -22.055 1.00 85.62 83 LYS A N 1
ATOM 669 C CA . LYS A 1 83 ? -2.903 9.586 -21.496 1.00 85.62 83 LYS A CA 1
ATOM 670 C C . LYS A 1 83 ? -2.963 11.079 -21.832 1.00 85.62 83 LYS A C 1
ATOM 672 O O . LYS A 1 83 ? -4.022 11.690 -21.693 1.00 85.62 83 LYS A O 1
ATOM 677 N N . ALA A 1 84 ? -1.848 11.678 -22.244 1.00 83.12 84 ALA A N 1
ATOM 678 C CA . ALA A 1 84 ? -1.778 13.096 -22.555 1.00 83.12 84 ALA A CA 1
ATOM 679 C C . ALA A 1 84 ? -2.669 13.435 -23.770 1.00 83.12 84 ALA A C 1
ATOM 681 O O . ALA A 1 84 ? -2.653 12.716 -24.775 1.00 83.12 84 ALA A O 1
ATOM 682 N N . PRO A 1 85 ? -3.441 14.537 -23.722 1.00 78.00 85 PRO A N 1
ATOM 683 C CA . PRO A 1 85 ? -4.261 14.950 -24.851 1.00 78.00 85 PRO A CA 1
ATOM 684 C C . PRO A 1 85 ? -3.372 15.252 -26.061 1.00 78.00 85 PRO A C 1
ATOM 686 O O . PRO A 1 85 ? -2.473 16.095 -26.003 1.00 78.00 85 PRO A O 1
ATOM 689 N N . LYS A 1 86 ? -3.628 14.557 -27.176 1.00 75.69 86 LYS A N 1
ATOM 690 C CA . LYS A 1 86 ? -2.930 14.803 -28.441 1.00 75.69 86 LYS A CA 1
ATOM 691 C C . LYS A 1 86 ? -3.282 16.212 -28.906 1.00 75.69 86 LYS A C 1
ATOM 693 O O . LYS A 1 86 ? -4.446 16.495 -29.182 1.00 75.69 86 LYS A O 1
ATOM 698 N N . ARG A 1 87 ? -2.286 17.097 -28.989 1.00 68.62 87 ARG A N 1
ATOM 699 C CA . ARG A 1 87 ? -2.462 18.405 -29.628 1.00 68.62 87 ARG A CA 1
ATOM 700 C C . ARG A 1 87 ? -2.830 18.151 -31.091 1.00 68.62 87 ARG A C 1
ATOM 702 O O . ARG A 1 87 ? -2.019 17.599 -31.829 1.00 68.62 87 ARG A O 1
ATOM 709 N N . GLN A 1 88 ? -4.058 18.489 -31.475 1.00 53.56 88 GLN A N 1
ATOM 710 C CA . GLN A 1 88 ? -4.428 18.598 -32.883 1.00 53.56 88 GLN A CA 1
ATOM 711 C C . GLN A 1 88 ? -3.685 19.822 -33.430 1.00 53.56 88 GLN A C 1
ATOM 713 O O . GLN A 1 88 ? -3.871 20.924 -32.914 1.00 53.56 88 GLN A O 1
ATOM 718 N N . ILE A 1 89 ? -2.771 19.590 -34.373 1.00 48.53 89 ILE A N 1
ATOM 719 C CA . ILE A 1 89 ? -2.145 20.632 -35.199 1.00 48.53 89 ILE A CA 1
ATOM 720 C C . ILE A 1 89 ? -2.980 20.747 -36.468 1.00 48.53 89 ILE A C 1
ATOM 722 O O . ILE A 1 89 ? -3.329 19.671 -37.008 1.00 48.53 89 ILE A O 1
#

pLDDT: mean 91.07, std 8.85, range [48.53, 98.5]

Organism: Aspergillus fumigatus (NCBI:txid746128)

Radius of gyration: 19.54 Å; chains: 1; bounding box: 34×35×59 Å

Secondary structure (DSSP, 8-state):
-----S--HHHHGGG--HHHHHHHHHHHHHHHHHHHHSPPPSSBSBGGGBPP--GGGTT-S----BSSHHHHHHHHHHHHHHHSPP---